Protein AF-A0A8S8XMG2-F1 (afdb_monomer_lite)

Foldseek 3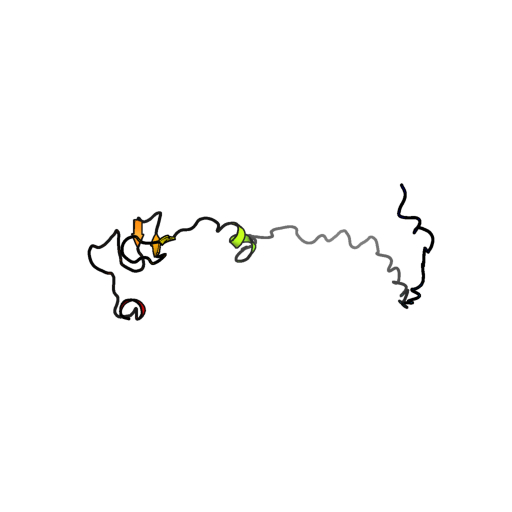Di:
DDDDPDPPDPDDDDDDDDDDDDPDPDDPDDDDPPPPPDDPDDDDPPDPVVPPDVVVVVPPDDQFDQDPPPRDRAQGPVVRAGPQQRPRNDPGGDDDPVDPPNVDD

Sequence (105 aa):
MLVASFLQLGFTFAAITGRKEGFCLKKVRILSPVDLIRGPVAQPLGDIMSKGTPSMGKRQKTTHIRCRRCGRNSYHKQKGVCASCGYGATSRMRSYGWSKKTHRP

Secondary structure (DSSP, 8-state):
--------------------------------TTTTS--------------SHHHHTT--S--EEE-TTT-SEEEETTT--BTTT-TTT-SSPP--TT-HHHH--

pLDDT: mean 71.31, std 20.8, range [36.22, 96.56]

Structure (mmCIF, N/CA/C/O backbone):
data_AF-A0A8S8XMG2-F1
#
_entry.id   AF-A0A8S8XMG2-F1
#
loop_
_atom_site.group_PDB
_atom_site.id
_atom_site.type_symbol
_atom_site.label_atom_id
_atom_site.label_alt_id
_atom_site.label_comp_id
_atom_site.label_asym_id
_atom_site.label_entity_id
_atom_site.label_seq_id
_atom_site.pdbx_PDB_ins_code
_atom_site.Cartn_x
_atom_site.Cartn_y
_atom_site.Cartn_z
_atom_site.occupancy
_atom_site.B_iso_or_equiv
_atom_site.auth_seq_id
_atom_site.auth_comp_id
_atom_site.auth_asym_id
_atom_site.auth_atom_id
_atom_site.pdbx_PDB_model_num
ATOM 1 N N . MET A 1 1 ? 67.621 -26.744 -14.745 1.00 44.72 1 MET A N 1
ATOM 2 C CA . MET A 1 1 ? 68.400 -27.125 -15.941 1.00 44.72 1 MET A CA 1
ATOM 3 C C . MET A 1 1 ? 68.040 -28.567 -16.289 1.00 44.72 1 MET A C 1
ATOM 5 O O . MET A 1 1 ? 68.492 -29.450 -15.588 1.00 44.72 1 MET A O 1
ATOM 9 N N . LEU A 1 2 ? 67.181 -28.925 -17.237 1.00 47.78 2 LEU A N 1
ATOM 10 C CA . LEU A 1 2 ? 66.315 -28.194 -18.158 1.00 47.78 2 LEU A CA 1
ATOM 11 C C . LEU A 1 2 ? 65.258 -29.241 -18.588 1.00 47.78 2 LEU A C 1
ATOM 13 O O . LEU A 1 2 ? 65.555 -30.154 -19.350 1.00 47.78 2 LEU A O 1
ATOM 17 N N . VAL A 1 3 ? 64.071 -29.190 -17.979 1.00 49.56 3 VAL A N 1
ATOM 18 C CA . VAL A 1 3 ? 62.900 -30.001 -18.357 1.00 49.56 3 VAL A CA 1
ATOM 19 C C . VAL A 1 3 ? 62.181 -29.307 -19.515 1.00 49.56 3 VAL A C 1
ATOM 21 O O . VAL A 1 3 ? 62.169 -28.081 -19.564 1.00 49.56 3 VAL A O 1
ATOM 24 N N . ALA A 1 4 ? 61.528 -30.106 -20.363 1.00 52.00 4 ALA A N 1
ATOM 25 C CA . ALA A 1 4 ? 60.594 -29.727 -21.433 1.00 52.00 4 ALA A CA 1
ATOM 26 C C . ALA A 1 4 ? 61.202 -29.426 -22.819 1.00 52.00 4 ALA A C 1
ATOM 28 O O . ALA A 1 4 ? 61.385 -28.287 -23.230 1.00 52.00 4 ALA A O 1
ATOM 29 N N . SER A 1 5 ? 61.405 -30.491 -23.599 1.00 56.97 5 SER A N 1
ATOM 30 C CA . SER A 1 5 ? 61.401 -30.456 -25.068 1.00 56.97 5 SER A CA 1
ATOM 31 C C . SER A 1 5 ? 60.240 -31.324 -25.560 1.00 56.97 5 SER A C 1
ATOM 33 O O . SER A 1 5 ? 60.406 -32.506 -25.829 1.00 56.97 5 SER A O 1
ATOM 35 N N . PHE A 1 6 ? 59.036 -30.749 -25.592 1.00 55.75 6 PHE A N 1
ATOM 36 C CA . PHE A 1 6 ? 57.810 -31.375 -26.106 1.00 55.75 6 PHE A CA 1
ATOM 37 C C . PHE A 1 6 ? 57.052 -30.352 -26.954 1.00 55.75 6 PHE A C 1
ATOM 39 O O . PHE A 1 6 ? 56.049 -29.793 -26.518 1.00 55.75 6 PHE A O 1
ATOM 46 N N . LEU A 1 7 ? 57.550 -30.062 -28.159 1.00 56.94 7 LEU A N 1
ATOM 47 C CA . LEU A 1 7 ? 56.835 -29.183 -29.083 1.00 56.94 7 LEU A CA 1
ATOM 48 C C . LEU A 1 7 ? 57.064 -29.546 -30.557 1.00 56.94 7 LEU A C 1
ATOM 50 O O . LEU A 1 7 ? 57.564 -28.727 -31.312 1.00 56.94 7 LEU A O 1
ATOM 54 N N . GLN A 1 8 ? 56.680 -30.753 -30.996 1.00 50.44 8 GLN A N 1
ATOM 55 C CA . GLN A 1 8 ? 56.644 -31.035 -32.444 1.00 50.44 8 GLN A CA 1
ATOM 56 C C . GLN A 1 8 ? 55.709 -32.170 -32.885 1.00 50.44 8 GLN A C 1
ATOM 58 O O . GLN A 1 8 ? 56.070 -32.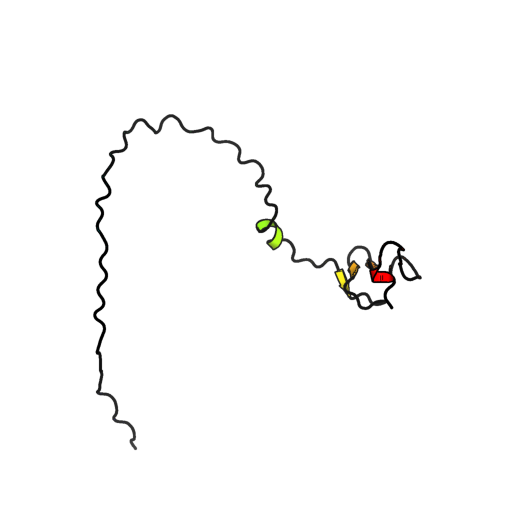995 -33.715 1.00 50.44 8 GLN A O 1
ATOM 63 N N . LEU A 1 9 ? 54.464 -32.183 -32.400 1.00 54.12 9 LEU A N 1
ATOM 64 C CA . LEU A 1 9 ? 53.401 -32.964 -33.047 1.00 54.12 9 LEU A CA 1
ATOM 65 C C . LEU A 1 9 ? 52.146 -32.105 -33.234 1.00 54.12 9 LEU A C 1
ATOM 67 O O . LEU A 1 9 ? 51.175 -32.200 -32.490 1.00 54.12 9 LEU A O 1
ATOM 71 N N . GLY A 1 10 ? 52.190 -31.244 -34.254 1.00 47.41 10 GLY A N 1
ATOM 72 C CA . GLY A 1 10 ? 51.017 -30.578 -34.817 1.00 47.41 10 GLY A CA 1
ATOM 73 C C . GLY A 1 10 ? 50.190 -31.572 -35.630 1.00 47.41 10 GLY A C 1
ATOM 74 O O . GLY A 1 10 ? 50.294 -31.626 -36.850 1.00 47.41 10 GLY A O 1
ATOM 75 N N . PHE A 1 11 ? 49.400 -32.381 -34.929 1.00 47.72 11 PHE A N 1
ATOM 76 C CA . PHE A 1 11 ? 48.347 -33.224 -35.486 1.00 47.72 11 PHE A CA 1
ATOM 77 C C . PHE A 1 11 ? 47.175 -32.327 -35.918 1.00 47.72 11 PHE A C 1
ATOM 79 O O . PHE A 1 11 ? 46.343 -31.944 -35.099 1.00 47.72 11 PHE A O 1
ATOM 86 N N . THR A 1 12 ? 47.089 -31.980 -37.200 1.00 49.34 12 THR A N 1
ATOM 87 C CA . THR A 1 12 ? 45.860 -31.439 -37.796 1.00 49.34 12 THR A CA 1
ATOM 88 C C . THR A 1 12 ? 45.242 -32.500 -38.693 1.00 49.34 12 THR A C 1
ATOM 90 O O . THR A 1 12 ? 45.536 -32.612 -39.880 1.00 49.34 12 THR A O 1
ATOM 93 N N . PHE A 1 13 ? 44.366 -33.305 -38.095 1.00 38.66 13 PHE A N 1
ATOM 94 C CA . PHE A 1 13 ? 43.460 -34.186 -38.818 1.00 38.66 13 PHE A CA 1
ATOM 95 C C . PHE A 1 13 ? 42.019 -33.706 -38.640 1.00 38.66 13 PHE A C 1
ATOM 97 O O . PHE A 1 13 ? 41.606 -33.352 -37.540 1.00 38.66 13 PHE A O 1
ATOM 104 N N . ALA A 1 14 ? 41.279 -33.824 -39.743 1.00 42.62 14 ALA A N 1
ATOM 105 C CA . ALA A 1 14 ? 39.825 -33.874 -39.865 1.00 42.62 14 ALA A CA 1
ATOM 106 C C . ALA A 1 14 ? 39.034 -32.554 -39.775 1.00 42.62 14 ALA A C 1
ATOM 108 O O . ALA A 1 14 ? 38.880 -31.956 -38.719 1.00 42.62 14 ALA A O 1
ATOM 109 N N . ALA A 1 15 ? 38.367 -32.203 -40.880 1.00 45.19 15 ALA A N 1
ATOM 110 C CA . ALA A 1 15 ? 36.946 -32.543 -41.027 1.00 45.19 15 ALA A CA 1
ATOM 111 C C . ALA A 1 15 ? 36.423 -32.141 -42.418 1.00 45.19 15 ALA A C 1
ATOM 113 O O . ALA A 1 15 ? 36.175 -30.973 -42.708 1.00 45.19 15 ALA A O 1
ATOM 114 N N . ILE A 1 16 ? 36.210 -33.147 -43.268 1.00 47.09 16 ILE A N 1
ATOM 115 C CA . ILE A 1 16 ? 35.349 -33.061 -44.448 1.00 47.09 16 ILE A CA 1
ATOM 116 C C . ILE A 1 16 ? 33.905 -33.135 -43.946 1.00 47.09 16 ILE A C 1
ATOM 118 O O . ILE A 1 16 ? 33.505 -34.159 -43.399 1.00 47.09 16 ILE A O 1
ATOM 122 N N . THR A 1 17 ? 33.109 -32.088 -44.169 1.00 46.00 17 THR A N 1
ATOM 123 C CA . THR A 1 17 ? 31.644 -32.203 -44.216 1.00 46.00 17 THR A CA 1
ATOM 124 C C . THR A 1 17 ? 31.103 -31.350 -45.360 1.00 46.00 17 THR A C 1
ATOM 126 O O . THR A 1 17 ? 31.327 -30.145 -45.429 1.00 46.00 17 THR A O 1
ATOM 129 N N . GLY A 1 18 ? 30.423 -32.004 -46.303 1.00 37.59 18 GLY A N 1
ATOM 130 C CA . GLY A 1 18 ? 29.674 -31.347 -47.368 1.00 37.59 18 GLY A CA 1
ATOM 131 C C . GLY A 1 18 ? 28.294 -30.894 -46.892 1.00 37.59 18 GLY A C 1
ATOM 132 O O . GLY A 1 18 ? 27.681 -31.529 -46.033 1.00 37.59 18 GLY A O 1
ATOM 133 N N . ARG A 1 19 ? 27.766 -29.831 -47.508 1.00 42.16 19 ARG A N 1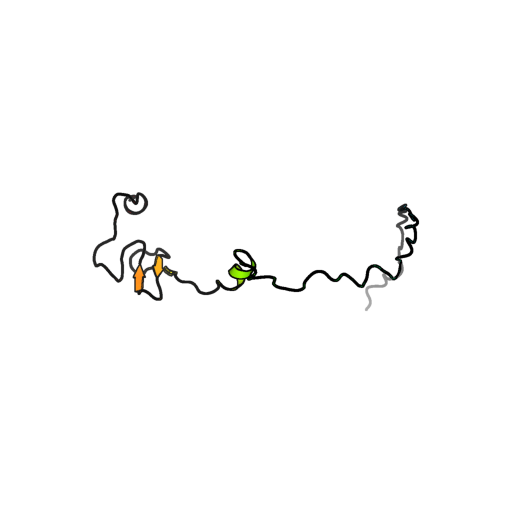
ATOM 134 C CA . ARG A 1 19 ? 26.335 -29.510 -47.466 1.00 42.16 19 ARG A CA 1
ATOM 135 C C . ARG A 1 19 ? 25.892 -28.872 -48.780 1.00 42.16 19 ARG A C 1
ATOM 137 O O . ARG A 1 19 ? 26.461 -27.886 -49.233 1.00 42.16 19 ARG A O 1
ATOM 144 N N . LYS A 1 20 ? 24.901 -29.516 -49.391 1.00 39.62 20 LYS A N 1
ATOM 145 C CA . LYS A 1 20 ? 24.211 -29.154 -50.629 1.00 39.62 20 LYS A CA 1
ATOM 146 C C . LYS A 1 20 ? 23.157 -28.087 -50.328 1.00 39.62 20 LYS A C 1
ATOM 148 O O . LYS A 1 20 ? 22.278 -28.388 -49.543 1.00 39.62 20 LYS A O 1
ATOM 153 N N . GLU A 1 21 ? 23.178 -26.940 -50.999 1.00 48.69 21 GLU A N 1
ATOM 154 C CA . GLU A 1 21 ? 22.025 -26.033 -51.171 1.00 48.69 21 GLU A CA 1
ATOM 155 C C . GLU A 1 21 ? 22.350 -25.203 -52.444 1.00 48.69 21 GLU A C 1
ATOM 157 O O . GLU A 1 21 ? 23.309 -24.444 -52.464 1.00 48.69 21 GLU A O 1
ATOM 162 N N . GLY A 1 22 ? 21.778 -25.449 -53.624 1.00 38.75 22 GLY A N 1
ATOM 163 C CA . GLY A 1 22 ? 20.414 -25.036 -53.951 1.00 38.75 22 GLY A CA 1
ATOM 164 C C . GLY A 1 22 ? 20.358 -23.591 -54.478 1.00 38.75 22 GLY A C 1
ATOM 165 O O . GLY A 1 22 ? 19.642 -22.766 -53.918 1.00 38.75 22 GLY A O 1
ATOM 166 N N . PHE A 1 23 ? 21.107 -23.258 -55.540 1.00 36.22 23 PHE A N 1
ATOM 167 C CA . PHE A 1 23 ? 21.067 -21.937 -56.188 1.00 36.22 23 PHE A CA 1
ATOM 168 C C . PHE A 1 23 ? 19.778 -21.801 -57.016 1.00 36.22 23 PHE A C 1
ATOM 170 O O . PHE A 1 23 ? 19.746 -21.990 -58.230 1.00 36.22 23 PHE A O 1
ATOM 177 N N . CYS A 1 24 ? 18.667 -21.537 -56.332 1.00 36.66 24 CYS A N 1
ATOM 178 C CA . CYS A 1 24 ? 17.393 -21.259 -56.975 1.00 36.66 24 CYS A CA 1
ATOM 179 C C . CYS A 1 24 ? 17.443 -19.827 -57.525 1.00 36.66 24 CYS A C 1
ATOM 181 O O . CYS A 1 24 ? 17.289 -18.858 -56.778 1.00 36.66 24 CYS A O 1
ATOM 183 N N . LEU A 1 25 ? 17.722 -19.709 -58.827 1.00 47.53 25 LEU A N 1
ATOM 184 C CA . LEU A 1 25 ? 17.643 -18.483 -59.621 1.00 47.53 25 LEU A CA 1
ATOM 185 C C . LEU A 1 25 ? 16.323 -17.749 -59.336 1.00 47.53 25 LEU A C 1
ATOM 187 O O . LEU A 1 25 ? 15.270 -18.052 -59.900 1.00 47.53 25 LEU A O 1
ATOM 191 N N . LYS A 1 26 ? 16.388 -16.744 -58.456 1.00 41.19 26 LYS A N 1
ATOM 192 C CA . LYS A 1 26 ? 15.324 -15.760 -58.280 1.00 41.19 26 LYS A CA 1
ATOM 193 C C . LYS A 1 26 ? 15.271 -14.898 -59.535 1.00 41.19 26 LYS A C 1
ATOM 195 O O . LYS A 1 26 ? 16.049 -13.972 -59.726 1.00 41.19 26 LYS A O 1
ATOM 200 N N . LYS A 1 27 ? 14.326 -15.283 -60.387 1.00 40.97 27 LYS A N 1
ATOM 201 C CA . LYS A 1 27 ? 13.700 -14.531 -61.473 1.00 40.97 27 LYS A CA 1
ATOM 202 C C . LYS A 1 27 ? 13.738 -13.021 -61.196 1.00 40.97 27 LYS A C 1
ATOM 204 O O . LYS A 1 27 ? 13.045 -12.534 -60.304 1.00 40.97 27 LYS A O 1
ATOM 209 N N . VAL A 1 28 ? 14.537 -12.296 -61.974 1.00 45.78 28 VAL A N 1
ATOM 210 C CA . VAL A 1 28 ? 14.518 -10.832 -62.047 1.00 45.78 28 VAL A CA 1
ATOM 211 C C . VAL A 1 28 ? 13.156 -10.432 -62.621 1.00 45.78 28 VAL A C 1
ATOM 213 O O . VAL A 1 28 ? 12.946 -10.478 -63.831 1.00 45.78 28 VAL A O 1
ATOM 216 N N . ARG A 1 29 ? 12.183 -10.115 -61.758 1.00 44.38 29 ARG A N 1
ATOM 217 C CA . ARG A 1 29 ? 11.009 -9.345 -62.181 1.00 44.38 29 ARG A CA 1
ATOM 218 C C . ARG A 1 29 ? 11.450 -7.892 -62.272 1.00 44.38 29 ARG A C 1
ATOM 220 O O . ARG A 1 29 ? 11.749 -7.268 -61.260 1.00 44.38 29 ARG A O 1
ATOM 227 N N . ILE A 1 30 ? 11.511 -7.399 -63.499 1.00 50.78 30 ILE A N 1
ATOM 228 C CA . ILE A 1 30 ? 11.674 -5.988 -63.828 1.00 50.78 30 ILE A CA 1
ATOM 229 C C . ILE A 1 30 ? 10.496 -5.241 -63.182 1.00 50.78 30 ILE A C 1
ATOM 231 O O . ILE A 1 30 ? 9.344 -5.493 -63.528 1.00 50.78 30 ILE A O 1
ATOM 235 N N . LEU A 1 31 ? 10.782 -4.388 -62.198 1.00 53.50 31 LEU A N 1
ATOM 236 C CA . LEU A 1 31 ? 9.818 -3.444 -61.635 1.00 53.50 31 LEU A CA 1
ATOM 237 C C . LEU A 1 31 ? 9.634 -2.306 -62.644 1.00 53.50 31 LEU A C 1
ATOM 239 O O . LEU A 1 31 ? 10.603 -1.655 -63.034 1.00 53.50 31 LEU A O 1
ATOM 243 N N . SER A 1 32 ? 8.401 -2.100 -63.099 1.00 52.06 32 SER A N 1
ATOM 244 C CA . SER A 1 32 ? 8.029 -1.000 -63.986 1.00 52.06 32 SER A CA 1
ATOM 245 C C . SER A 1 32 ? 8.046 0.355 -63.251 1.00 52.06 32 SER A C 1
ATOM 247 O O . SER A 1 32 ? 7.624 0.417 -62.098 1.00 52.06 32 SER A O 1
ATOM 249 N N . PRO A 1 33 ? 8.450 1.464 -63.904 1.00 61.00 33 PRO A N 1
ATOM 250 C CA . PRO A 1 33 ? 8.575 2.793 -63.278 1.00 61.00 33 PRO A CA 1
ATOM 251 C C . PRO A 1 33 ? 7.278 3.489 -62.810 1.00 61.00 33 PRO A C 1
ATOM 253 O O . PRO A 1 33 ? 7.352 4.591 -62.274 1.00 61.00 33 PRO A O 1
ATOM 256 N N . VAL A 1 34 ? 6.091 2.912 -63.027 1.00 58.25 34 VAL A N 1
ATOM 257 C CA . VAL A 1 34 ? 4.793 3.602 -62.842 1.00 58.25 34 VAL A CA 1
ATOM 258 C C . VAL A 1 34 ? 4.112 3.373 -61.486 1.00 58.25 34 VAL A C 1
ATOM 260 O O . VAL A 1 34 ? 3.137 4.054 -61.178 1.00 58.25 34 VAL A O 1
ATOM 263 N N . ASP A 1 35 ? 4.655 2.515 -60.621 1.00 52.09 35 ASP A N 1
ATOM 264 C CA . ASP A 1 35 ? 4.044 2.199 -59.317 1.00 52.09 35 ASP A CA 1
ATOM 265 C C . ASP A 1 35 ? 4.427 3.171 -58.174 1.00 52.09 35 ASP A C 1
ATOM 267 O O . ASP A 1 35 ? 4.102 2.931 -57.013 1.00 52.09 35 ASP A O 1
ATOM 271 N N . LEU A 1 36 ? 5.092 4.298 -58.472 1.00 55.25 36 LEU A N 1
ATOM 272 C CA . LEU A 1 36 ? 5.580 5.266 -57.468 1.00 55.25 36 LEU A CA 1
ATOM 273 C C . LEU A 1 36 ? 4.686 6.502 -57.242 1.00 55.25 36 LEU A C 1
ATOM 275 O O . LEU A 1 36 ? 5.004 7.317 -56.380 1.00 55.25 36 LEU A O 1
ATOM 279 N N . ILE A 1 37 ? 3.570 6.668 -57.963 1.00 58.97 37 ILE A N 1
ATOM 280 C CA . ILE A 1 37 ? 2.782 7.924 -57.910 1.00 58.97 37 ILE A CA 1
ATOM 281 C C . ILE A 1 37 ? 1.541 7.835 -56.999 1.00 58.97 37 ILE A C 1
ATOM 283 O O . ILE A 1 37 ? 0.957 8.857 -56.644 1.00 58.97 37 ILE A O 1
ATOM 287 N N . ARG A 1 38 ? 1.151 6.649 -56.512 1.00 53.28 38 ARG A N 1
ATOM 288 C CA . ARG A 1 38 ? 0.012 6.507 -55.585 1.00 53.28 38 ARG A CA 1
ATOM 289 C C . ARG A 1 38 ? 0.477 6.126 -54.183 1.00 53.28 38 ARG A C 1
ATOM 291 O O . ARG A 1 38 ? 0.223 5.027 -53.701 1.00 53.28 38 ARG A 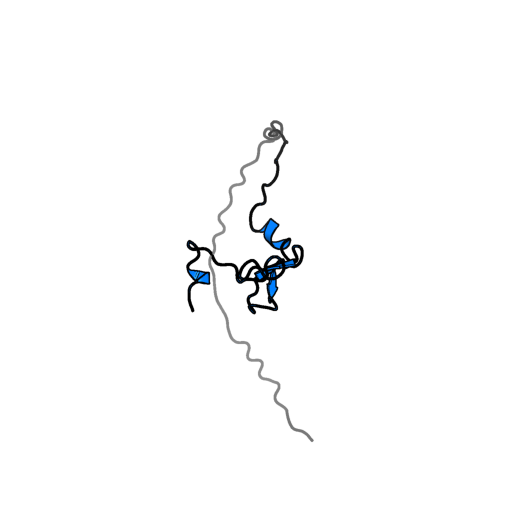O 1
ATOM 298 N N . GLY A 1 39 ? 1.180 7.059 -53.540 1.00 54.53 39 GLY A N 1
ATOM 299 C CA . GLY A 1 39 ? 1.551 6.947 -52.132 1.00 54.53 39 GLY A CA 1
ATOM 300 C C . GLY A 1 39 ? 0.302 6.810 -51.244 1.00 54.53 39 GLY A C 1
ATOM 301 O O . GLY A 1 39 ? -0.624 7.615 -51.378 1.00 54.53 39 GLY A O 1
ATOM 302 N N . PRO A 1 40 ? 0.228 5.809 -50.349 1.00 58.75 40 PRO A N 1
ATOM 303 C CA . PRO A 1 40 ? -0.831 5.746 -49.358 1.00 58.75 40 PRO A CA 1
ATOM 304 C C . PRO A 1 40 ? -0.639 6.868 -48.335 1.00 58.75 40 PRO A C 1
ATOM 306 O O . PRO A 1 40 ? 0.421 7.001 -47.728 1.00 58.75 40 PRO A O 1
ATOM 309 N N . VAL A 1 41 ? -1.694 7.668 -48.190 1.00 53.25 41 VAL A N 1
ATOM 310 C CA . VAL A 1 41 ? -2.053 8.544 -47.066 1.00 53.25 41 VAL A CA 1
ATOM 311 C C . VAL A 1 41 ? -1.155 8.336 -45.836 1.00 53.25 41 VAL A C 1
ATOM 313 O O . VAL A 1 41 ? -1.353 7.418 -45.041 1.00 53.25 41 VAL A O 1
ATOM 316 N N . ALA A 1 42 ? -0.146 9.189 -45.670 1.00 61.41 42 ALA A N 1
ATOM 317 C CA . ALA A 1 42 ? 0.601 9.254 -44.426 1.00 61.41 42 ALA A CA 1
ATOM 318 C C . ALA A 1 42 ? -0.171 10.154 -43.459 1.00 61.41 42 ALA A C 1
ATOM 320 O O . ALA A 1 42 ? -0.093 11.373 -43.586 1.00 61.41 42 ALA A O 1
ATOM 321 N N . GLN A 1 43 ? -0.936 9.531 -42.553 1.00 62.78 43 GLN A N 1
ATOM 322 C CA . GLN A 1 43 ? -1.239 9.920 -41.158 1.00 62.78 43 GLN A CA 1
ATOM 323 C C . GLN A 1 43 ? -2.495 9.165 -40.665 1.00 62.78 43 GLN A C 1
ATOM 325 O O . GLN A 1 43 ? -3.372 8.896 -41.484 1.00 62.78 43 GLN A O 1
ATOM 330 N N . PRO A 1 44 ? -2.682 8.890 -39.354 1.00 56.38 44 PRO A N 1
ATOM 331 C CA . PRO A 1 44 ? -1.765 8.985 -38.211 1.00 56.38 44 PRO A CA 1
ATOM 332 C C . PRO A 1 44 ? -1.634 7.625 -37.480 1.00 56.38 44 PRO A C 1
ATOM 334 O O . PRO A 1 44 ? -2.642 6.979 -37.193 1.00 56.38 44 PRO A O 1
ATOM 337 N N . LEU A 1 45 ? -0.426 7.167 -37.104 1.00 55.91 45 LEU A N 1
ATOM 338 C CA . LEU A 1 45 ? -0.327 6.047 -36.150 1.00 55.91 45 LEU A CA 1
ATOM 339 C C . LEU A 1 45 ? -0.602 6.601 -34.748 1.00 55.91 45 LEU A C 1
ATOM 341 O O . LEU A 1 45 ? 0.310 6.919 -33.984 1.00 55.91 45 LEU A O 1
ATOM 345 N N . GLY A 1 46 ? -1.896 6.803 -34.493 1.00 58.28 46 GLY A N 1
ATOM 346 C CA . GLY A 1 46 ? -2.455 7.146 -33.201 1.00 58.28 46 GLY A CA 1
ATOM 347 C C . GLY A 1 46 ? -1.863 6.252 -32.131 1.00 58.28 46 GLY A C 1
ATOM 348 O O . GLY A 1 46 ? -1.602 5.074 -32.381 1.00 58.28 46 GLY A O 1
ATOM 349 N N . ASP A 1 47 ? -1.602 6.874 -30.986 1.00 59.66 47 ASP A N 1
ATOM 350 C CA . ASP A 1 47 ? -1.176 6.287 -29.727 1.00 59.66 47 ASP A CA 1
ATOM 351 C C . ASP A 1 47 ? -1.065 4.769 -29.793 1.00 59.66 47 ASP A C 1
ATOM 353 O O . ASP A 1 47 ? -2.035 4.036 -29.589 1.00 59.66 47 ASP A O 1
ATOM 357 N N . ILE A 1 48 ? 0.154 4.306 -30.083 1.00 56.25 48 ILE A N 1
ATOM 358 C CA . ILE A 1 48 ? 0.679 3.037 -29.596 1.00 56.25 48 ILE A CA 1
ATOM 359 C C . ILE A 1 48 ? 0.200 2.903 -28.155 1.00 56.25 48 ILE A C 1
ATOM 361 O O . ILE A 1 48 ? 0.809 3.427 -27.221 1.00 56.25 48 ILE A O 1
ATOM 365 N N . MET A 1 49 ? -0.947 2.251 -27.980 1.00 63.81 49 MET A N 1
ATOM 366 C CA . MET A 1 49 ? -1.580 2.032 -26.696 1.00 63.81 49 MET A CA 1
ATOM 367 C C . MET A 1 49 ? -0.782 0.907 -26.058 1.00 63.81 49 MET A C 1
ATOM 369 O O . MET A 1 49 ? -1.169 -0.256 -26.023 1.00 63.81 49 MET A O 1
ATOM 373 N N . SER A 1 50 ? 0.421 1.300 -25.657 1.00 68.62 50 SER A N 1
ATOM 374 C CA . SER A 1 50 ? 1.605 0.522 -25.350 1.00 68.62 50 SER A CA 1
ATOM 375 C C . SER A 1 50 ? 1.424 -0.096 -23.965 1.00 68.62 50 SER A C 1
ATOM 377 O O . SER A 1 50 ? 2.129 0.190 -22.996 1.00 68.62 50 SER A O 1
ATOM 379 N N . LYS A 1 51 ? 0.353 -0.879 -23.840 1.00 74.94 51 LYS A N 1
ATOM 380 C CA . LYS A 1 51 ? -0.047 -1.632 -22.661 1.00 74.94 51 LYS A CA 1
ATOM 381 C C . LYS A 1 51 ? 0.689 -2.965 -22.735 1.00 74.94 51 LYS A C 1
ATOM 383 O O . LYS A 1 51 ? 0.587 -3.681 -23.722 1.00 74.94 51 LYS A O 1
ATOM 388 N N . GLY A 1 52 ? 1.470 -3.269 -21.701 1.00 83.00 52 GLY A N 1
ATOM 389 C CA . GLY A 1 52 ? 2.293 -4.482 -21.640 1.00 83.00 52 GLY A CA 1
ATOM 390 C C . GLY A 1 52 ? 3.782 -4.178 -21.501 1.00 83.00 52 GLY A C 1
ATOM 391 O O . GLY A 1 52 ? 4.158 -3.285 -20.738 1.00 83.00 52 GLY A O 1
ATOM 392 N N . THR A 1 53 ? 4.623 -4.919 -22.222 1.00 85.38 53 THR A N 1
ATOM 393 C CA . THR A 1 53 ? 6.097 -4.920 -22.140 1.00 85.38 53 THR A CA 1
ATOM 394 C C . THR A 1 53 ? 6.757 -3.533 -22.083 1.00 85.38 53 THR A C 1
ATOM 396 O O . THR A 1 53 ? 7.484 -3.276 -21.122 1.00 85.38 53 THR A O 1
ATOM 399 N N . PRO A 1 54 ? 6.474 -2.590 -23.001 1.00 85.81 54 PRO A N 1
ATOM 400 C CA . PRO A 1 54 ? 7.092 -1.255 -22.979 1.00 85.81 54 PRO A CA 1
ATOM 401 C C . PRO A 1 54 ? 6.769 -0.441 -21.715 1.00 85.81 54 PRO A C 1
ATOM 403 O O . PRO A 1 54 ? 7.571 0.376 -21.267 1.00 85.81 54 PRO A O 1
ATOM 406 N N . SER A 1 55 ? 5.620 -0.689 -21.080 1.00 85.62 55 SER A N 1
ATOM 407 C CA . SER A 1 55 ? 5.255 -0.047 -19.812 1.00 85.62 55 SER A CA 1
ATOM 408 C C . SER A 1 55 ? 5.924 -0.692 -18.586 1.00 85.62 55 SER A C 1
ATOM 410 O O . SER A 1 55 ? 6.036 -0.050 -17.542 1.00 85.62 55 SER A O 1
ATOM 412 N N . MET A 1 56 ? 6.364 -1.957 -18.669 1.00 88.56 56 MET A N 1
ATOM 413 C CA . MET A 1 56 ? 6.977 -2.684 -17.541 1.00 88.56 56 MET A CA 1
ATOM 414 C C . MET A 1 56 ? 8.339 -2.111 -17.157 1.00 88.56 56 MET A C 1
ATOM 416 O O . MET A 1 56 ? 8.628 -1.992 -15.968 1.00 88.56 56 MET A O 1
ATOM 420 N N . GLY A 1 57 ? 9.109 -1.631 -18.135 1.00 90.81 57 GLY A N 1
ATOM 421 C CA . GLY A 1 57 ? 10.390 -0.959 -17.906 1.00 90.81 57 GLY A CA 1
ATOM 422 C C . GLY A 1 57 ? 10.297 0.384 -17.171 1.00 90.81 57 GLY A C 1
ATOM 423 O O . GLY A 1 57 ? 11.329 0.990 -16.925 1.00 90.81 57 GLY A O 1
ATOM 424 N N . LYS A 1 58 ? 9.096 0.868 -16.819 1.00 89.00 58 LYS A N 1
ATOM 425 C CA . LYS A 1 58 ? 8.885 2.098 -16.030 1.00 89.00 58 LYS A CA 1
ATOM 426 C C . LYS A 1 58 ? 8.436 1.823 -14.578 1.00 89.00 58 LYS A C 1
ATOM 428 O O . LYS A 1 58 ? 8.146 2.763 -13.838 1.00 89.00 58 LYS A O 1
ATOM 433 N N . ARG A 1 59 ? 8.339 0.552 -14.151 1.00 89.25 59 ARG A N 1
ATOM 434 C CA . ARG A 1 59 ? 7.798 0.120 -12.839 1.00 89.25 59 ARG A CA 1
ATOM 435 C C . ARG A 1 59 ? 8.865 -0.233 -11.782 1.00 89.25 59 ARG A C 1
ATOM 437 O O . ARG A 1 59 ? 8.745 -1.236 -11.090 1.00 89.25 59 ARG A O 1
ATOM 444 N N . GLN A 1 60 ? 9.893 0.596 -11.607 1.00 90.38 60 GLN A N 1
ATOM 445 C CA . GLN A 1 60 ? 11.004 0.342 -10.669 1.00 90.38 60 GLN A CA 1
ATOM 446 C C . GLN A 1 60 ? 10.711 0.783 -9.226 1.00 90.38 60 GLN A C 1
ATOM 448 O O . GLN A 1 60 ? 11.370 0.344 -8.285 1.00 90.38 60 GLN A O 1
ATOM 453 N N . LYS A 1 61 ? 9.732 1.671 -9.021 1.00 91.81 61 LYS A N 1
ATOM 454 C CA . LYS A 1 61 ? 9.424 2.224 -7.695 1.00 91.81 61 LYS A CA 1
ATOM 455 C C . LYS A 1 61 ? 8.512 1.276 -6.912 1.00 91.81 61 LYS A C 1
ATOM 457 O O . LYS A 1 61 ? 7.371 1.039 -7.296 1.00 91.81 61 LYS A O 1
ATOM 462 N N . THR A 1 62 ? 8.981 0.789 -5.766 1.00 92.25 62 THR A N 1
ATOM 463 C CA . THR A 1 62 ? 8.184 -0.048 -4.853 1.00 92.25 62 THR A CA 1
ATOM 464 C C . THR A 1 62 ? 7.163 0.789 -4.077 1.00 92.25 62 THR A C 1
ATOM 466 O O . THR A 1 62 ? 7.548 1.737 -3.384 1.00 92.25 62 THR A O 1
ATOM 469 N N . THR A 1 63 ? 5.888 0.408 -4.105 1.00 94.75 63 THR A N 1
ATOM 470 C CA . THR A 1 63 ? 4.817 1.069 -3.335 1.00 94.75 63 THR A CA 1
ATOM 471 C C . THR A 1 63 ? 4.678 0.524 -1.913 1.00 94.75 63 THR A C 1
ATOM 473 O O . THR A 1 63 ? 4.363 1.282 -0.989 1.00 94.75 63 THR A O 1
ATOM 476 N N . HIS A 1 64 ? 4.948 -0.770 -1.724 1.00 95.00 64 HIS A N 1
ATOM 477 C CA . HIS A 1 64 ? 4.786 -1.475 -0.454 1.00 95.00 64 HIS A CA 1
ATOM 478 C C . HIS A 1 64 ? 6.125 -1.797 0.222 1.00 95.00 64 HIS A C 1
ATOM 480 O O . HIS A 1 64 ? 7.103 -2.126 -0.448 1.00 95.00 64 HIS A O 1
ATOM 486 N N . ILE A 1 65 ? 6.143 -1.704 1.554 1.00 95.44 65 ILE A N 1
ATOM 487 C CA . ILE A 1 65 ? 7.222 -2.159 2.443 1.00 95.44 65 ILE A CA 1
ATOM 488 C C . ILE A 1 65 ? 6.691 -3.091 3.527 1.00 95.44 65 ILE A C 1
ATOM 490 O O . ILE A 1 65 ? 5.479 -3.207 3.762 1.00 95.44 65 ILE A O 1
ATOM 494 N N . ARG A 1 66 ? 7.631 -3.730 4.226 1.00 95.62 66 ARG A N 1
ATOM 495 C CA . ARG A 1 66 ? 7.361 -4.540 5.407 1.00 95.62 66 ARG A CA 1
ATOM 496 C C . ARG A 1 66 ? 6.702 -3.683 6.489 1.00 95.62 66 ARG A C 1
ATOM 498 O O . ARG A 1 66 ? 7.219 -2.646 6.893 1.00 95.62 66 ARG A O 1
ATOM 505 N N . CYS A 1 67 ? 5.536 -4.113 6.951 1.00 95.56 67 CYS A N 1
ATOM 506 C CA . CYS A 1 67 ? 4.813 -3.438 8.017 1.00 95.56 67 CYS A CA 1
ATOM 507 C C . CYS A 1 67 ? 5.427 -3.763 9.384 1.00 95.56 67 CYS A C 1
ATOM 509 O O . CYS A 1 67 ? 5.642 -4.934 9.692 1.00 95.56 67 CYS A O 1
ATOM 511 N N . ARG A 1 68 ? 5.605 -2.742 10.233 1.00 93.69 68 ARG A N 1
ATOM 512 C CA . ARG A 1 68 ? 6.118 -2.900 11.606 1.00 93.69 68 ARG A CA 1
ATOM 513 C C . ARG A 1 68 ? 5.200 -3.711 12.530 1.00 93.69 68 ARG A C 1
ATOM 515 O O . ARG A 1 68 ? 5.696 -4.365 13.430 1.00 93.69 68 ARG A O 1
ATOM 522 N N . ARG A 1 69 ? 3.876 -3.688 12.309 1.00 92.12 69 ARG A N 1
ATOM 523 C CA . ARG A 1 69 ? 2.899 -4.409 13.152 1.00 92.12 69 ARG A CA 1
ATOM 524 C C . ARG A 1 69 ? 2.730 -5.878 12.750 1.00 92.12 69 ARG A C 1
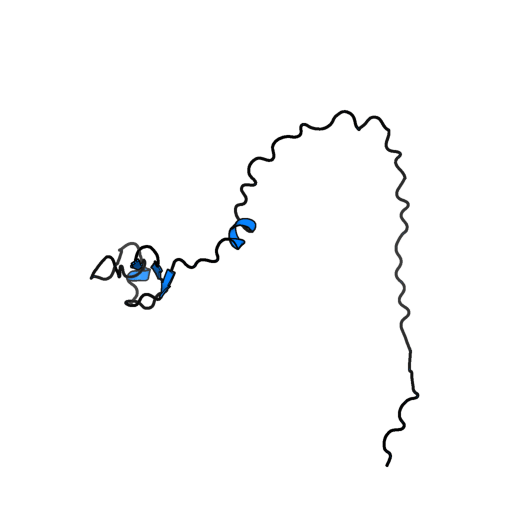ATOM 526 O O . ARG A 1 69 ? 2.682 -6.735 13.614 1.00 92.12 69 ARG A O 1
ATOM 533 N N . CYS A 1 70 ? 2.581 -6.166 11.453 1.00 90.62 70 CYS A N 1
ATOM 534 C CA . CYS A 1 70 ? 2.209 -7.509 10.975 1.00 90.62 70 CYS A CA 1
ATOM 535 C C . CYS A 1 70 ? 3.307 -8.247 10.199 1.00 90.62 70 CYS A C 1
ATOM 537 O O . CYS A 1 70 ? 3.076 -9.363 9.746 1.00 90.62 70 CYS A O 1
ATOM 539 N N . GLY A 1 71 ? 4.461 -7.624 9.946 1.00 91.06 71 GLY A N 1
ATOM 540 C CA . GLY A 1 71 ? 5.579 -8.243 9.225 1.00 91.06 71 GLY A CA 1
ATOM 541 C C . GLY A 1 71 ? 5.341 -8.519 7.733 1.00 91.06 71 GLY A C 1
ATOM 542 O O . GLY A 1 71 ? 6.279 -8.882 7.030 1.00 91.06 71 GLY A O 1
ATOM 543 N N . ARG A 1 72 ? 4.124 -8.315 7.212 1.00 91.44 72 ARG A N 1
ATOM 544 C CA . ARG A 1 72 ? 3.787 -8.492 5.788 1.00 91.44 72 ARG A CA 1
ATOM 545 C C . ARG A 1 72 ? 4.259 -7.300 4.953 1.00 91.44 72 ARG A C 1
ATOM 547 O O . ARG A 1 72 ? 4.246 -6.163 5.432 1.00 91.44 72 ARG A O 1
ATOM 554 N N . ASN A 1 73 ? 4.602 -7.533 3.683 1.00 94.31 73 ASN A N 1
ATOM 555 C CA . ASN A 1 73 ? 4.959 -6.479 2.723 1.00 94.31 73 ASN A CA 1
ATOM 556 C C . ASN A 1 73 ? 3.708 -5.744 2.200 1.00 94.31 73 ASN A C 1
ATOM 558 O O . ASN A 1 73 ? 3.335 -5.851 1.037 1.00 94.31 73 ASN A O 1
ATOM 562 N N . SER A 1 74 ? 2.980 -5.082 3.097 1.00 93.94 74 SER A N 1
ATOM 563 C CA . SER A 1 74 ? 1.671 -4.480 2.803 1.00 93.94 74 SER A CA 1
ATOM 564 C C . SER A 1 74 ? 1.553 -3.033 3.272 1.00 93.94 74 SER A C 1
ATOM 566 O O . SER A 1 74 ? 0.476 -2.449 3.159 1.00 93.94 74 SER A O 1
ATOM 568 N N . TYR A 1 75 ? 2.610 -2.453 3.841 1.00 96.50 75 TYR A N 1
ATOM 569 C CA . TYR A 1 75 ? 2.596 -1.059 4.272 1.00 96.50 75 TYR A CA 1
ATOM 570 C C . TYR A 1 75 ? 2.877 -0.141 3.090 1.00 96.50 75 TYR A C 1
ATOM 572 O O . TYR A 1 75 ? 3.901 -0.279 2.432 1.00 96.50 75 TYR A O 1
ATOM 580 N N . HIS A 1 76 ? 1.966 0.777 2.791 1.00 96.56 76 HIS A N 1
ATOM 581 C CA . HIS A 1 76 ? 2.101 1.677 1.654 1.00 96.56 76 HIS A CA 1
ATOM 582 C C . HIS A 1 76 ? 2.960 2.890 2.026 1.00 96.56 76 HIS A C 1
ATOM 584 O O . HIS A 1 76 ? 2.569 3.663 2.897 1.00 96.56 76 HIS A O 1
ATOM 590 N N . LYS A 1 77 ? 4.081 3.111 1.324 1.00 94.69 77 LYS A N 1
ATOM 591 C CA . LYS A 1 77 ? 5.038 4.195 1.634 1.00 94.69 77 LYS A CA 1
ATOM 592 C C . LYS A 1 77 ? 4.386 5.581 1.619 1.00 94.69 77 LYS A C 1
ATOM 594 O O . LYS A 1 77 ? 4.491 6.314 2.586 1.00 94.69 77 LYS A O 1
ATOM 599 N N . GLN A 1 78 ? 3.680 5.903 0.534 1.00 94.25 78 GLN A N 1
ATOM 600 C CA . GLN A 1 78 ? 3.084 7.235 0.347 1.00 94.25 78 GLN A CA 1
ATOM 601 C C . GLN A 1 78 ? 1.873 7.498 1.253 1.00 94.25 78 GLN A C 1
ATOM 603 O O . GLN A 1 78 ? 1.722 8.598 1.759 1.00 94.25 78 GLN A O 1
ATOM 608 N N . LYS A 1 79 ? 1.003 6.499 1.453 1.00 94.06 79 LYS A N 1
ATOM 609 C CA . LYS A 1 79 ? -0.226 6.663 2.243 1.00 94.06 79 LYS A CA 1
ATOM 610 C C . LYS A 1 79 ? -0.005 6.476 3.743 1.00 94.06 79 LYS A C 1
ATOM 612 O O . LYS A 1 79 ? -0.867 6.846 4.521 1.00 94.06 79 LYS A O 1
ATOM 617 N N . GLY A 1 80 ? 1.093 5.838 4.147 1.00 93.50 80 GLY A N 1
ATOM 618 C CA . GLY A 1 80 ? 1.367 5.537 5.551 1.00 93.50 80 GLY A CA 1
ATOM 619 C C . GLY A 1 80 ? 0.422 4.502 6.174 1.00 93.50 80 GLY A C 1
ATOM 620 O O . GLY A 1 80 ? 0.307 4.429 7.391 1.00 93.50 80 GLY A O 1
ATOM 621 N N . VAL A 1 81 ? -0.270 3.698 5.358 1.00 96.25 81 VAL A N 1
ATOM 622 C CA . VAL A 1 81 ? -1.278 2.735 5.832 1.00 96.25 81 VAL A CA 1
ATOM 623 C C . VAL A 1 81 ? -0.955 1.324 5.354 1.00 96.25 81 VAL A C 1
ATOM 625 O O . VAL A 1 81 ? -0.574 1.101 4.202 1.00 96.25 81 VAL A O 1
ATOM 628 N N . CYS A 1 82 ? -1.131 0.339 6.236 1.00 95.50 82 CYS A N 1
ATOM 629 C CA . CYS A 1 82 ? -1.036 -1.074 5.892 1.00 95.50 82 CYS A CA 1
ATOM 630 C C . CYS A 1 82 ? -2.353 -1.632 5.343 1.00 95.50 82 CYS A C 1
ATOM 632 O O . CYS A 1 82 ? -3.368 -1.629 6.036 1.00 95.50 82 CYS A O 1
ATOM 634 N N . ALA A 1 83 ? -2.310 -2.218 4.144 1.00 93.19 83 ALA A N 1
ATOM 635 C CA . ALA A 1 83 ? -3.479 -2.824 3.500 1.00 93.19 83 ALA A CA 1
ATOM 636 C C . ALA A 1 83 ? -3.998 -4.083 4.224 1.00 93.19 83 ALA A C 1
ATOM 638 O O . ALA A 1 83 ? -5.197 -4.366 4.196 1.00 93.19 83 ALA A O 1
ATOM 639 N N . SER A 1 84 ? -3.095 -4.823 4.879 1.00 90.81 84 SER A N 1
ATOM 640 C CA . SER A 1 84 ? -3.427 -6.061 5.592 1.00 90.81 84 SER A CA 1
ATOM 641 C C . SER A 1 84 ? -4.018 -5.777 6.971 1.00 90.81 84 SER A C 1
ATOM 643 O O . SER A 1 84 ? -5.154 -6.142 7.235 1.00 90.81 84 SER A O 1
ATOM 645 N N . CYS A 1 85 ? -3.253 -5.127 7.853 1.00 91.56 85 CYS A N 1
ATOM 646 C CA . CYS A 1 85 ? -3.636 -4.973 9.259 1.00 91.56 85 CYS A CA 1
ATOM 647 C C . CYS A 1 85 ? -4.268 -3.618 9.599 1.00 91.56 85 CYS A C 1
ATOM 649 O O . CYS A 1 85 ? -4.732 -3.459 10.721 1.00 91.56 85 CYS A O 1
ATOM 651 N N . GLY A 1 86 ? -4.271 -2.642 8.684 1.00 93.38 86 GLY A N 1
ATOM 652 C CA . GLY A 1 86 ? -4.787 -1.293 8.954 1.00 93.38 86 GLY A CA 1
ATOM 653 C C . GLY A 1 86 ? -3.857 -0.401 9.789 1.00 93.38 86 GLY A C 1
ATOM 654 O O . GLY A 1 86 ? -4.250 0.705 10.159 1.00 93.38 86 GLY A O 1
ATOM 655 N N . TYR A 1 87 ? -2.625 -0.849 10.074 1.00 94.25 87 TYR A N 1
ATOM 656 C CA . TYR A 1 87 ? -1.611 -0.064 10.791 1.00 94.25 87 TYR A CA 1
ATOM 657 C C . TYR A 1 87 ? -1.374 1.292 10.114 1.00 94.25 87 TYR A C 1
ATOM 659 O O . TYR A 1 87 ? -1.157 1.326 8.904 1.00 94.25 87 TYR A O 1
ATOM 667 N N . GLY A 1 88 ? -1.427 2.377 10.893 1.00 92.88 88 GLY A N 1
ATOM 668 C CA . GLY A 1 88 ? -1.338 3.769 10.429 1.00 92.88 88 GLY A CA 1
ATOM 669 C C . GLY A 1 88 ? -2.690 4.489 10.366 1.00 92.88 88 GLY A C 1
ATOM 670 O O . GLY A 1 88 ? -2.761 5.657 10.715 1.00 92.88 88 GLY A O 1
ATOM 671 N N . ALA A 1 89 ? -3.771 3.783 10.018 1.00 93.19 89 ALA A N 1
ATOM 672 C CA . ALA A 1 89 ? -5.127 4.347 9.998 1.00 93.19 89 ALA A CA 1
ATOM 673 C C . ALA A 1 89 ? -5.974 3.924 11.207 1.00 93.19 89 ALA A C 1
ATOM 675 O O . ALA A 1 89 ? -6.860 4.650 11.638 1.00 93.19 89 ALA A O 1
ATOM 676 N N . THR A 1 90 ? -5.727 2.726 11.744 1.00 92.94 90 THR A N 1
ATOM 677 C CA . THR A 1 90 ? -6.551 2.125 12.801 1.00 92.94 90 THR A CA 1
ATOM 678 C C . THR A 1 90 ? -5.692 1.520 13.908 1.00 92.94 90 THR A C 1
ATOM 680 O O . THR A 1 90 ? -4.619 0.944 13.674 1.00 92.94 90 THR A O 1
ATOM 683 N N . SER A 1 91 ? -6.170 1.639 15.147 1.00 89.06 91 SER A N 1
ATOM 684 C CA . SER A 1 91 ? -5.560 0.988 16.311 1.00 89.06 91 SER A CA 1
ATOM 685 C C . SER A 1 91 ? -5.798 -0.525 16.293 1.00 89.06 91 SER A C 1
ATOM 687 O O . SER A 1 91 ? -4.874 -1.286 16.573 1.00 89.06 91 SER A O 1
ATOM 689 N N . ARG A 1 92 ? -6.996 -0.957 15.878 1.00 89.38 92 ARG A N 1
ATOM 690 C CA . ARG A 1 92 ? -7.407 -2.366 15.772 1.00 89.38 92 ARG A CA 1
ATOM 691 C C . ARG A 1 92 ? -6.888 -3.042 14.501 1.00 89.38 92 ARG A C 1
ATOM 693 O O . ARG A 1 92 ? -6.462 -2.380 13.557 1.00 89.38 92 ARG A O 1
ATOM 700 N N . MET A 1 93 ? -6.918 -4.375 14.482 1.00 89.19 93 MET A N 1
ATOM 701 C CA . MET A 1 93 ? -6.640 -5.140 13.267 1.00 89.19 93 MET A CA 1
ATOM 702 C C . MET A 1 93 ? -7.817 -5.055 12.296 1.00 89.19 93 MET A C 1
ATOM 704 O O . MET A 1 93 ? -8.963 -5.296 12.662 1.00 89.19 93 MET A O 1
ATOM 708 N N . ARG A 1 94 ? -7.511 -4.730 11.041 1.00 90.12 94 ARG A N 1
ATOM 709 C CA . ARG A 1 94 ? -8.468 -4.712 9.932 1.00 90.12 94 ARG A CA 1
ATOM 710 C C . ARG A 1 94 ? -8.853 -6.144 9.528 1.00 90.12 94 ARG A C 1
ATOM 712 O O . ARG A 1 94 ? -8.017 -6.889 9.019 1.00 90.12 94 ARG A O 1
ATOM 719 N N . SER A 1 95 ? -10.123 -6.503 9.694 1.00 88.94 95 SER A N 1
ATOM 720 C CA . SER A 1 95 ? -10.720 -7.763 9.235 1.00 88.94 95 SER A CA 1
ATOM 721 C C . SER A 1 95 ? -12.003 -7.488 8.444 1.00 88.94 95 SER A C 1
ATOM 723 O O . SER A 1 95 ? -12.708 -6.515 8.698 1.00 88.94 95 SER A O 1
ATOM 725 N N . TYR A 1 96 ? -12.295 -8.335 7.455 1.00 90.00 96 TYR A N 1
ATOM 726 C CA . TYR A 1 96 ? -13.556 -8.296 6.703 1.00 90.00 96 TYR A CA 1
ATOM 727 C C . TYR A 1 96 ? -14.122 -9.692 6.571 1.00 90.00 96 TYR A C 1
ATOM 729 O O . TYR A 1 96 ? -13.372 -10.587 6.183 1.00 90.00 96 TYR A O 1
ATOM 737 N N . GLY A 1 97 ? -15.427 -9.871 6.789 1.00 90.19 97 GLY A N 1
ATOM 738 C CA . GLY A 1 97 ? -16.077 -11.185 6.682 1.00 90.19 97 GLY A CA 1
ATOM 739 C C . GLY A 1 97 ? -15.873 -11.868 5.323 1.00 90.19 97 GLY A C 1
ATOM 740 O O . GLY A 1 97 ? -15.709 -13.080 5.254 1.00 90.19 97 GLY A O 1
ATOM 741 N N . TRP A 1 98 ? -15.760 -11.092 4.241 1.00 91.25 98 TRP A N 1
ATOM 742 C CA . TRP A 1 98 ? -15.471 -11.619 2.902 1.00 91.25 98 TRP A CA 1
ATOM 743 C C . TRP A 1 98 ? -13.999 -12.036 2.701 1.00 91.25 98 TRP A C 1
ATOM 745 O O . TRP A 1 98 ? -13.684 -12.827 1.810 1.00 91.25 98 TRP A O 1
ATOM 755 N N . SER A 1 99 ? -13.071 -11.538 3.525 1.00 88.00 99 SER A N 1
ATOM 756 C CA . SER A 1 99 ? -11.644 -11.849 3.429 1.00 88.00 99 SER A CA 1
ATOM 757 C C . SER A 1 99 ? -11.287 -13.057 4.295 1.00 88.00 99 SER A C 1
ATOM 759 O O . SER A 1 99 ? -11.004 -12.960 5.490 1.00 88.00 99 SER A O 1
ATOM 761 N N . LYS A 1 100 ? -11.211 -14.232 3.666 1.00 87.25 100 LYS A N 1
ATOM 762 C CA . LYS A 1 100 ? -10.819 -15.481 4.347 1.00 87.25 100 LYS A CA 1
ATOM 763 C C . LYS A 1 100 ? -9.370 -15.458 4.860 1.00 87.25 100 LYS A C 1
ATOM 765 O O . LYS A 1 100 ? -9.029 -16.190 5.781 1.00 87.25 100 LYS A O 1
ATOM 770 N N . LYS A 1 101 ? -8.502 -14.621 4.271 1.00 82.31 101 LYS A N 1
ATOM 771 C CA . LYS A 1 101 ? -7.067 -14.523 4.618 1.00 82.31 101 LYS A CA 1
ATOM 772 C C . LYS A 1 101 ? -6.807 -13.768 5.922 1.00 82.31 101 LYS A C 1
ATOM 774 O O . LYS A 1 101 ? -5.728 -13.902 6.486 1.00 82.31 101 LYS A O 1
ATOM 779 N N . THR A 1 102 ? -7.749 -12.940 6.371 1.00 82.94 102 THR A N 1
ATOM 780 C CA . THR A 1 102 ? -7.629 -12.238 7.658 1.00 82.94 102 THR A CA 1
ATOM 781 C C . THR A 1 102 ? -8.092 -13.095 8.832 1.00 82.94 102 THR A C 1
ATOM 783 O O . THR A 1 102 ? -7.696 -12.808 9.949 1.00 82.94 102 THR A O 1
ATOM 786 N N . HIS A 1 103 ? -8.911 -14.120 8.574 1.00 80.25 103 HIS A N 1
ATOM 787 C CA . HIS A 1 103 ? -9.544 -14.964 9.59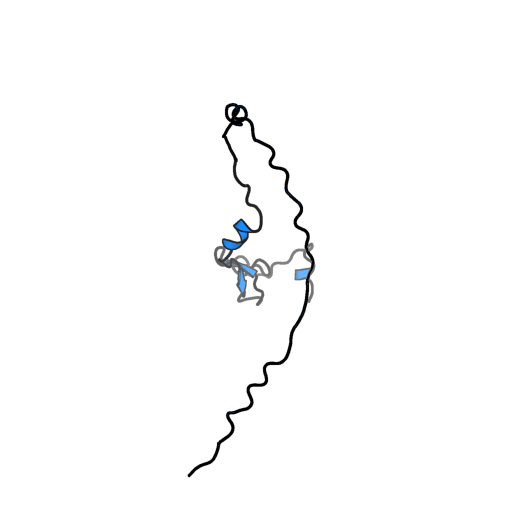5 1.00 80.25 103 HIS A CA 1
ATOM 788 C C . HIS A 1 103 ? -8.827 -16.294 9.844 1.00 80.25 103 HIS A C 1
ATOM 790 O O . HIS A 1 103 ? -9.189 -17.007 10.772 1.00 80.25 103 HIS A O 1
ATOM 796 N N . ARG A 1 104 ? -7.848 -16.661 9.009 1.00 76.31 104 ARG A N 1
ATOM 797 C CA . ARG A 1 104 ? -7.027 -17.845 9.274 1.00 76.31 104 ARG A CA 1
ATOM 798 C C . ARG A 1 104 ? -6.109 -17.552 10.472 1.00 76.31 104 ARG A C 1
ATOM 800 O O . ARG A 1 104 ? -5.441 -16.514 10.401 1.00 76.31 104 ARG A O 1
ATOM 807 N N . PRO A 1 105 ? -6.117 -18.393 11.526 1.00 61.97 105 PRO A N 1
ATOM 808 C CA . PRO A 1 105 ? -5.173 -18.275 12.635 1.00 61.97 105 PRO A CA 1
ATOM 809 C C . PRO A 1 105 ? -3.727 -18.434 12.153 1.00 61.97 105 PRO A C 1
ATOM 811 O O . PRO A 1 105 ? -3.516 -19.101 11.109 1.00 61.97 105 PRO A O 1
#

Radius of gyration: 35.59 Å; chains: 1; bounding box: 84×44×80 Å